Protein AF-A0A800JXL7-F1 (afdb_monomer_lite)

pLDDT: mean 83.2, std 15.91, range [32.03, 97.31]

Secondary structure (DSSP, 8-state):
----PPPBHHHHHHHTT-----TTTTSSS-STTEEEEEE-GGGBPPPPHHHHHHHHHTT--TTEEETTT-BBSS--EEEE-----TT--HHHHTTS-SS-------EEEEE--TTHHHHHHHS-HHHHHHHHHHHHHHHHHHHHHTT-EEEEEETTEEEEEE--S--

Sequence (167 aa):
MSIRRPPRACRRSIASKIPHWRECGGHGRCSTCRIRVLDGLANLSPRTEAETRMVESRDLGPSIRLACQTRALGDVALERLAFHGSSASQLQLETIPEGVGQERDLALLICDMRGFTPFVESHTAFDVVHILDRMFDSLGEAILINGGAIYQYVGDEISRLFGLRSA

Foldseek 3Di:
DDPDDADFQQVVCVVVVNDADDLPVLPLPDCQRKKFWPDDPVQKDDADPSFVVSCVVVVPDPRITRSSRMGGNDDTDIGGPHPDPPDDDPVVVVVPPPDRDDDFDKDKDKDADPPLVVVPVPDDPVVQVVVLVVVCVVVVVVQVVQQKDFDDDDRRMTMIMHGPDDD

Structure (mmCIF, N/CA/C/O backbone):
data_AF-A0A800JXL7-F1
#
_entry.id   AF-A0A800JXL7-F1
#
loop_
_atom_site.group_PDB
_atom_site.id
_atom_site.type_symbol
_atom_site.label_atom_id
_atom_site.label_alt_id
_atom_site.label_comp_id
_atom_site.label_asym_id
_atom_site.label_entity_id
_atom_site.label_seq_id
_atom_site.pdbx_PDB_ins_code
_atom_site.Cartn_x
_atom_site.Cartn_y
_atom_site.Cartn_z
_atom_site.occupancy
_atom_site.B_iso_or_equiv
_atom_site.auth_seq_id
_atom_site.auth_comp_id
_atom_site.auth_asym_id
_atom_site.auth_atom_id
_atom_site.pdbx_PDB_model_num
ATOM 1 N N . MET A 1 1 ? -39.930 1.879 20.450 1.00 32.03 1 MET A N 1
ATOM 2 C CA . MET A 1 1 ? -38.842 1.590 21.412 1.00 32.03 1 MET A CA 1
ATOM 3 C C . MET A 1 1 ? -37.530 1.499 20.632 1.00 32.03 1 MET A C 1
ATOM 5 O O . MET A 1 1 ? -37.336 0.539 19.902 1.00 32.03 1 MET A O 1
ATOM 9 N N . SER A 1 2 ? -36.692 2.543 20.645 1.00 34.81 2 SER A N 1
ATOM 10 C CA . SER A 1 2 ? -35.456 2.580 19.839 1.00 34.81 2 SER A CA 1
ATOM 11 C C . SER A 1 2 ? -34.299 1.983 20.641 1.00 34.81 2 SER A C 1
ATOM 13 O O . SER A 1 2 ? -33.758 2.632 21.535 1.00 34.81 2 SER A O 1
ATOM 15 N N . ILE A 1 3 ? -33.946 0.727 20.360 1.00 40.84 3 ILE A N 1
ATOM 16 C CA . ILE A 1 3 ? -32.795 0.052 20.973 1.00 40.84 3 ILE A CA 1
ATOM 17 C C . ILE A 1 3 ? -31.526 0.641 20.342 1.00 40.84 3 ILE A C 1
ATOM 19 O O . ILE A 1 3 ? -31.094 0.232 19.261 1.00 40.84 3 ILE A O 1
ATOM 23 N N . ARG A 1 4 ? -30.925 1.648 20.989 1.00 52.88 4 ARG A N 1
ATOM 24 C CA . ARG A 1 4 ? -29.643 2.213 20.542 1.00 52.88 4 ARG A CA 1
ATOM 25 C C . ARG A 1 4 ? -28.532 1.198 20.806 1.00 52.88 4 ARG A C 1
ATOM 27 O O . ARG A 1 4 ? -28.170 0.948 21.949 1.00 52.88 4 ARG A O 1
ATOM 34 N N . ARG A 1 5 ? -27.963 0.629 19.739 1.00 63.84 5 ARG A N 1
ATOM 35 C CA . ARG A 1 5 ? -26.782 -0.246 19.833 1.00 63.84 5 ARG A CA 1
ATOM 36 C C . ARG A 1 5 ? -25.606 0.501 20.493 1.00 63.84 5 ARG A C 1
ATOM 38 O O . ARG A 1 5 ? -25.362 1.655 20.122 1.00 63.84 5 ARG A O 1
ATOM 45 N N . PRO A 1 6 ? -24.830 -0.145 21.383 1.00 73.56 6 PRO A N 1
ATOM 46 C CA . PRO A 1 6 ? -23.694 0.486 22.053 1.00 73.56 6 PRO A CA 1
ATOM 47 C C . PRO A 1 6 ? -22.652 0.961 21.031 1.00 73.56 6 PRO A C 1
ATOM 49 O O . PRO A 1 6 ? -22.438 0.278 20.023 1.00 73.56 6 PRO A O 1
ATOM 52 N N . PRO A 1 7 ? -22.017 2.132 21.221 1.00 79.31 7 PRO A N 1
ATOM 53 C CA . PRO A 1 7 ? -21.065 2.679 20.261 1.00 79.31 7 PRO A CA 1
ATOM 54 C C . PRO A 1 7 ? -19.844 1.767 20.093 1.00 79.31 7 PRO A C 1
ATOM 56 O O . PRO A 1 7 ? -19.459 1.025 20.995 1.00 79.31 7 PRO A O 1
ATOM 59 N N . ARG A 1 8 ? -19.220 1.829 18.914 1.00 84.50 8 ARG A N 1
ATOM 60 C CA . ARG A 1 8 ? -17.964 1.111 18.660 1.00 84.50 8 ARG A CA 1
ATOM 61 C C . ARG A 1 8 ? -16.831 1.696 19.508 1.00 84.50 8 ARG A C 1
ATOM 63 O O . ARG A 1 8 ? -16.848 2.897 19.789 1.00 84.50 8 ARG A O 1
ATOM 70 N N . ALA A 1 9 ? -15.846 0.873 19.865 1.00 80.44 9 ALA A N 1
ATOM 71 C CA . ALA A 1 9 ? -14.765 1.238 20.784 1.00 80.44 9 ALA A CA 1
ATOM 72 C C . ALA A 1 9 ? -14.037 2.521 20.349 1.00 80.44 9 ALA A C 1
ATOM 74 O O . ALA A 1 9 ? -13.900 3.452 21.136 1.00 80.44 9 ALA A O 1
ATOM 75 N N . CYS A 1 10 ? -13.705 2.637 19.061 1.00 76.75 10 CYS A N 1
ATOM 76 C CA . CYS A 1 10 ? -13.045 3.826 18.518 1.00 76.75 10 CYS A CA 1
ATOM 77 C C . CYS A 1 10 ? -13.867 5.118 18.709 1.00 76.75 10 CYS A C 1
ATOM 79 O O . CYS A 1 10 ? -13.325 6.166 19.054 1.00 76.75 10 CYS A O 1
ATOM 81 N N . ARG A 1 11 ? -15.198 5.052 18.549 1.00 79.81 11 ARG A N 1
ATOM 82 C CA . ARG A 1 11 ? -16.078 6.216 18.750 1.00 79.81 11 ARG A CA 1
ATOM 83 C C . ARG A 1 11 ? -16.115 6.642 20.218 1.00 79.81 11 ARG A C 1
ATOM 85 O O . ARG A 1 11 ? -16.227 7.832 20.488 1.00 79.81 11 ARG A O 1
ATOM 92 N N 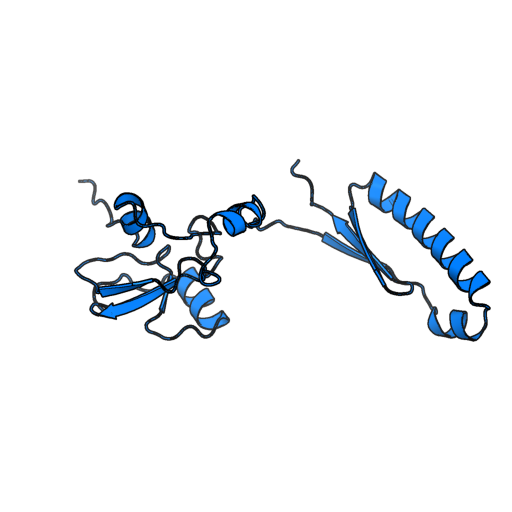. ARG A 1 12 ? -16.017 5.685 21.146 1.00 80.44 12 ARG A N 1
ATOM 93 C CA . ARG A 1 12 ? -15.976 5.945 22.590 1.00 80.44 12 ARG A CA 1
ATOM 94 C C . ARG A 1 12 ? -14.671 6.638 22.985 1.00 80.44 12 ARG A C 1
ATOM 96 O O . ARG A 1 12 ? -14.737 7.656 23.657 1.00 80.44 12 ARG A O 1
ATOM 103 N N . SER A 1 13 ? -13.527 6.184 22.469 1.00 78.12 13 SER A N 1
ATOM 104 C CA . SER A 1 13 ? -12.234 6.858 22.666 1.00 78.12 13 SER A CA 1
ATOM 105 C C . SER A 1 13 ? -12.261 8.309 22.176 1.00 78.12 13 SER A C 1
ATOM 107 O O . SER A 1 13 ? -11.935 9.213 22.939 1.00 78.12 13 SER A O 1
ATOM 109 N N . ILE A 1 14 ? -12.749 8.549 20.954 1.00 73.31 14 ILE A N 1
ATOM 110 C CA . ILE A 1 14 ? -12.838 9.903 20.378 1.00 73.31 14 ILE A CA 1
ATOM 111 C C . ILE A 1 14 ? -13.795 10.795 21.180 1.00 73.31 14 ILE A C 1
ATOM 113 O O . ILE A 1 14 ? -13.467 11.944 21.463 1.00 73.31 14 ILE A O 1
ATOM 117 N N . ALA A 1 15 ? -14.957 10.274 21.589 1.00 79.06 15 ALA A N 1
ATOM 118 C CA . ALA A 1 15 ? -15.904 11.013 22.427 1.00 79.06 15 ALA A CA 1
ATOM 119 C C . ALA A 1 15 ? -15.300 11.403 23.788 1.00 79.06 15 ALA A C 1
ATOM 121 O O . ALA A 1 15 ? -15.595 12.474 24.311 1.00 79.06 15 ALA A O 1
ATOM 122 N N . SER A 1 16 ? -14.412 10.568 24.328 1.00 81.19 16 SER A N 1
ATOM 123 C CA . SER A 1 16 ? -13.649 10.831 25.551 1.00 81.19 16 SER A CA 1
ATOM 124 C C . SER A 1 16 ? -12.376 11.656 25.321 1.00 81.19 16 SER A C 1
ATOM 126 O O . SER A 1 16 ? -11.540 11.728 26.216 1.00 81.19 16 SER A O 1
ATOM 128 N N . LYS A 1 17 ? -12.211 12.279 24.143 1.00 74.94 17 LYS A N 1
ATOM 129 C CA . LYS A 1 17 ? -11.026 13.068 23.756 1.00 74.94 17 LYS A CA 1
ATOM 130 C C . LYS A 1 17 ? -9.710 12.275 23.782 1.00 74.94 17 LYS A C 1
ATOM 132 O O . LYS A 1 17 ? -8.638 12.855 23.908 1.00 74.94 17 LYS A O 1
ATOM 137 N N . ILE A 1 18 ? -9.781 10.954 23.627 1.00 75.88 18 ILE A N 1
ATOM 138 C CA . ILE A 1 18 ? -8.617 10.084 23.454 1.00 75.88 18 ILE A CA 1
ATOM 139 C C . ILE A 1 18 ? -8.387 9.922 21.946 1.00 75.88 18 ILE A C 1
ATOM 141 O O . ILE A 1 18 ? -9.239 9.331 21.271 1.00 75.88 18 ILE A O 1
ATOM 145 N N . PRO A 1 19 ? -7.257 10.404 21.394 1.00 76.00 19 PRO A N 1
ATOM 146 C CA . PRO A 1 19 ? -6.958 10.245 19.977 1.00 76.00 19 PRO A CA 1
ATOM 147 C C . PRO A 1 19 ? -6.984 8.768 19.574 1.00 76.00 19 PRO A C 1
ATOM 149 O O . PRO A 1 19 ? -6.352 7.924 20.211 1.00 76.00 19 PRO A O 1
ATOM 152 N N . HIS A 1 20 ? -7.725 8.429 18.523 1.00 80.50 20 HIS A N 1
ATOM 153 C CA . HIS A 1 20 ? -7.808 7.054 18.033 1.00 80.50 20 HIS A CA 1
ATOM 154 C C . HIS A 1 20 ? -7.780 7.049 16.513 1.00 80.50 20 HIS A C 1
ATOM 156 O O . HIS A 1 20 ? -8.747 7.455 15.870 1.00 80.50 20 HIS A O 1
ATOM 162 N N . TRP A 1 21 ? -6.673 6.574 15.943 1.00 81.69 21 TRP A N 1
ATOM 163 C CA . TRP A 1 21 ? -6.445 6.632 14.503 1.00 81.69 21 TRP A CA 1
ATOM 164 C C . TRP A 1 21 ? -7.355 5.677 13.725 1.00 81.69 21 TRP A C 1
ATOM 166 O O . TRP A 1 21 ? -7.578 4.531 14.127 1.00 81.69 21 TRP A O 1
ATOM 176 N N . ARG A 1 22 ? -7.883 6.130 12.585 1.00 83.38 22 ARG A N 1
ATOM 177 C CA . ARG A 1 22 ? -8.864 5.394 11.769 1.00 83.38 22 ARG A CA 1
ATOM 178 C C . ARG A 1 22 ? -8.801 5.838 10.310 1.00 83.38 22 ARG A C 1
ATOM 180 O O . ARG A 1 22 ? -9.729 6.476 9.827 1.00 83.38 22 ARG A O 1
ATOM 187 N N . GLU A 1 23 ? -7.726 5.434 9.639 1.00 84.25 23 GLU A N 1
ATOM 188 C CA . GLU A 1 23 ? -7.394 5.807 8.256 1.00 84.25 23 GLU A CA 1
ATOM 189 C C . GLU A 1 23 ? -8.569 5.587 7.300 1.00 84.25 23 GLU A C 1
ATOM 191 O O . GLU A 1 23 ? -9.090 6.512 6.697 1.00 84.25 23 GLU A O 1
ATOM 196 N N . CYS A 1 24 ? -9.099 4.361 7.272 1.00 85.69 24 CYS A N 1
ATOM 197 C CA . CYS A 1 24 ? -10.221 4.000 6.406 1.00 85.69 24 CYS A CA 1
ATOM 198 C C . CYS A 1 24 ? -11.584 4.536 6.882 1.00 85.69 24 CYS A C 1
ATOM 200 O O . CYS A 1 24 ? -12.605 3.923 6.590 1.00 85.69 24 CYS A O 1
ATOM 202 N N . GLY A 1 25 ? -11.646 5.540 7.759 1.00 84.81 25 GLY A N 1
ATOM 203 C CA . GLY A 1 25 ? -12.905 6.090 8.283 1.00 84.81 25 GLY A CA 1
ATOM 204 C C . GLY A 1 25 ? -13.720 5.152 9.190 1.00 84.81 25 GLY A C 1
ATOM 205 O O . GLY A 1 25 ? -14.687 5.591 9.812 1.00 84.81 25 GLY A O 1
ATOM 206 N N . GLY A 1 26 ? -13.306 3.894 9.363 1.00 87.69 26 GLY A N 1
ATOM 207 C CA . GLY A 1 26 ? -14.017 2.880 10.145 1.00 87.69 26 GLY A CA 1
ATOM 208 C C . GLY A 1 26 ? -14.681 1.777 9.316 1.00 87.69 26 GLY A C 1
ATOM 209 O O . GLY A 1 26 ? -15.573 1.098 9.821 1.00 87.69 26 GLY A O 1
ATOM 210 N N . HIS A 1 27 ? -14.234 1.569 8.077 1.00 89.06 27 HIS A N 1
ATOM 211 C CA . HIS A 1 27 ? -14.748 0.536 7.170 1.00 89.06 27 HIS A CA 1
ATOM 212 C C . HIS A 1 27 ? -14.045 -0.828 7.294 1.00 89.06 27 HIS A C 1
ATOM 214 O O . HIS A 1 27 ? -14.350 -1.743 6.543 1.00 89.06 27 HIS A O 1
ATOM 220 N N . GLY A 1 28 ? -13.103 -0.987 8.234 1.00 89.75 28 GLY A N 1
ATOM 221 C CA . GLY A 1 28 ? -12.374 -2.253 8.414 1.00 89.75 28 GLY A CA 1
ATOM 222 C C . GLY A 1 28 ? -11.377 -2.563 7.291 1.00 89.75 28 GLY A C 1
ATOM 223 O O . GLY A 1 28 ? -10.920 -3.691 7.182 1.00 89.75 28 GLY A O 1
ATOM 224 N N . ARG A 1 29 ? -11.021 -1.560 6.479 1.00 88.62 29 ARG A N 1
ATOM 225 C CA . ARG A 1 29 ? -10.082 -1.666 5.348 1.00 88.62 29 ARG A CA 1
ATOM 226 C C . ARG A 1 29 ? -8.639 -1.293 5.689 1.00 88.62 29 ARG A C 1
ATOM 228 O O . ARG A 1 29 ? -7.745 -1.440 4.873 1.00 88.62 29 ARG A O 1
ATOM 235 N N . CYS A 1 30 ? -8.392 -0.852 6.919 1.00 86.75 30 CYS A N 1
ATOM 236 C CA . CYS A 1 30 ? -7.052 -0.607 7.445 1.00 86.75 30 CYS A CA 1
ATOM 237 C C . CYS A 1 30 ? -6.896 -1.235 8.835 1.00 86.75 30 CYS A C 1
ATOM 239 O O . CYS A 1 30 ? -7.884 -1.458 9.541 1.00 86.75 30 CYS A O 1
ATOM 241 N N . SER A 1 31 ? -5.657 -1.380 9.295 1.00 88.19 31 SER A N 1
ATOM 242 C CA . SER A 1 31 ? -5.325 -1.861 10.640 1.00 88.19 31 SER A CA 1
ATOM 243 C C . SER A 1 31 ? -4.872 -0.746 11.597 1.00 88.19 31 SER A C 1
ATOM 245 O O . SER A 1 31 ? -4.282 -1.021 12.640 1.00 88.19 31 SER A O 1
ATOM 247 N N . THR A 1 32 ? -5.099 0.529 11.280 1.00 87.00 32 THR A N 1
ATOM 248 C CA . THR A 1 32 ? -4.583 1.643 12.103 1.00 87.00 32 THR A CA 1
ATOM 249 C C . THR A 1 32 ? -5.322 1.811 13.432 1.00 87.00 32 THR A C 1
ATOM 251 O O . THR A 1 32 ? -4.781 2.367 14.377 1.00 87.00 32 THR A O 1
ATOM 254 N N . CYS A 1 33 ? -6.555 1.305 13.526 1.00 89.38 33 CYS A N 1
ATOM 255 C CA . CYS A 1 33 ? -7.385 1.406 14.729 1.00 89.38 33 CYS A CA 1
ATOM 256 C C . CYS A 1 33 ? -7.202 0.239 15.715 1.00 89.38 33 CYS A C 1
ATOM 258 O O . CYS A 1 33 ? -8.034 0.078 16.613 1.00 89.38 33 CYS A O 1
ATOM 260 N N . ARG A 1 34 ? -6.173 -0.599 15.519 1.00 91.44 34 ARG A N 1
ATOM 261 C CA . ARG A 1 34 ? -5.923 -1.806 16.317 1.00 91.44 34 ARG A CA 1
ATOM 262 C C . ARG A 1 34 ? -5.831 -1.496 17.812 1.00 91.44 34 ARG A C 1
ATOM 264 O O . ARG A 1 34 ? -5.197 -0.532 18.236 1.00 91.44 34 ARG A O 1
ATOM 271 N N . ILE A 1 35 ? -6.438 -2.373 18.594 1.00 91.25 35 ILE A N 1
ATOM 272 C CA . ILE A 1 35 ? -6.347 -2.431 20.051 1.00 91.25 35 ILE A CA 1
ATOM 273 C C . ILE A 1 35 ? -5.993 -3.860 20.444 1.00 91.25 35 ILE A C 1
ATOM 275 O O . ILE A 1 35 ? -6.405 -4.805 19.769 1.00 91.25 35 ILE A O 1
ATOM 279 N N . ARG A 1 36 ? -5.248 -4.019 21.531 1.00 92.38 36 ARG A N 1
ATOM 280 C CA . ARG A 1 36 ? -5.066 -5.298 22.208 1.00 92.38 36 ARG A CA 1
ATOM 281 C C . ARG A 1 36 ? -6.017 -5.349 23.386 1.00 92.38 36 ARG A C 1
ATOM 283 O O . ARG A 1 36 ? -6.108 -4.404 24.161 1.00 92.38 36 ARG A O 1
ATOM 290 N N . VAL A 1 37 ? -6.744 -6.443 23.497 1.00 93.44 37 VAL A N 1
ATOM 291 C CA . VAL A 1 37 ? -7.609 -6.723 24.633 1.00 93.44 37 VAL A CA 1
ATOM 292 C C . VAL A 1 37 ? -6.746 -7.346 25.717 1.00 93.44 37 VAL A C 1
ATOM 294 O O . VAL A 1 37 ? -6.138 -8.389 25.487 1.00 93.44 37 VAL A O 1
ATOM 297 N N . LEU A 1 38 ? -6.660 -6.669 26.858 1.00 92.44 38 LEU A N 1
ATOM 298 C CA . LEU A 1 38 ? -5.951 -7.155 28.039 1.00 92.44 38 LEU A CA 1
ATOM 299 C C . LEU A 1 38 ? -6.881 -8.012 28.900 1.00 92.44 38 LEU A C 1
ATOM 301 O O . LEU A 1 38 ? -6.482 -9.078 29.349 1.00 92.44 38 LEU A O 1
ATOM 305 N N . ASP A 1 39 ? -8.127 -7.564 29.077 1.00 93.44 39 ASP A N 1
ATOM 306 C CA . ASP A 1 39 ? -9.162 -8.271 29.833 1.00 93.44 39 ASP A CA 1
ATOM 307 C C . ASP A 1 39 ? -10.566 -7.930 29.298 1.00 93.44 39 ASP A C 1
ATOM 309 O O . ASP A 1 39 ? -10.761 -6.892 28.661 1.00 93.44 39 ASP A O 1
ATOM 313 N N . GLY A 1 40 ? -11.552 -8.797 29.537 1.00 90.12 40 GLY A N 1
ATOM 314 C CA . GLY A 1 40 ? -12.944 -8.594 29.122 1.00 90.12 40 GLY A CA 1
ATOM 315 C C . GLY A 1 40 ? -13.232 -8.951 27.659 1.00 90.12 40 GLY A C 1
ATOM 316 O O . GLY A 1 40 ? -14.156 -8.402 27.062 1.00 90.12 40 GLY A O 1
ATOM 317 N N . LEU A 1 41 ? -12.477 -9.879 27.054 1.00 89.25 41 LEU A N 1
ATOM 318 C CA . LEU A 1 41 ? -12.687 -10.308 25.657 1.00 89.25 41 LEU A CA 1
ATOM 319 C C . LEU A 1 41 ? -14.115 -10.828 25.403 1.00 89.25 41 LEU A C 1
ATOM 321 O O . LEU A 1 41 ? -14.686 -10.553 24.348 1.00 89.25 41 LEU A O 1
ATOM 325 N N . ALA A 1 42 ? -14.705 -11.520 26.382 1.00 90.25 42 ALA A N 1
ATOM 326 C CA . ALA A 1 42 ? -16.081 -12.019 26.326 1.00 90.25 42 ALA A CA 1
ATOM 327 C C . ALA A 1 42 ? -17.138 -10.897 26.294 1.00 90.25 42 ALA A C 1
ATOM 329 O O . ALA A 1 42 ? -18.236 -11.095 25.781 1.00 90.25 42 ALA A O 1
ATOM 330 N N . ASN A 1 43 ? -16.796 -9.698 26.775 1.00 91.62 43 ASN A N 1
ATOM 331 C CA . ASN A 1 43 ? -17.682 -8.531 26.794 1.00 91.62 43 ASN A CA 1
ATOM 332 C C . ASN A 1 43 ? -17.643 -7.742 25.475 1.00 91.62 43 ASN A C 1
ATOM 334 O O . ASN A 1 43 ? -18.177 -6.632 25.391 1.00 91.62 43 ASN A O 1
ATOM 338 N N . LEU A 1 44 ? -16.998 -8.277 24.437 1.00 92.25 44 LEU A N 1
ATOM 339 C CA . LEU A 1 44 ? -16.923 -7.663 23.119 1.00 92.25 44 LEU A CA 1
ATOM 340 C C . LEU A 1 44 ? -17.887 -8.321 22.142 1.00 92.25 44 LEU A C 1
ATOM 342 O O . LEU A 1 44 ? -18.150 -9.519 22.190 1.00 92.25 44 LEU A O 1
ATOM 346 N N . SER A 1 45 ? -18.363 -7.535 21.178 1.00 93.56 45 SER A N 1
ATOM 347 C CA . SER A 1 45 ? -19.083 -8.096 20.040 1.00 93.56 45 SER A CA 1
ATOM 348 C C . SER A 1 45 ? -18.215 -9.124 19.298 1.00 93.56 45 SER A C 1
ATOM 350 O O . SER A 1 45 ? -16.990 -8.926 19.202 1.00 93.56 45 SER A O 1
ATOM 352 N N . PRO A 1 46 ? -18.830 -10.151 18.681 1.00 93.38 46 PRO A N 1
ATOM 353 C CA . PRO A 1 46 ? -18.141 -11.027 17.740 1.00 93.38 46 PRO A CA 1
ATOM 354 C C . PRO A 1 46 ? -17.393 -10.224 16.671 1.00 93.38 46 PRO A C 1
ATOM 356 O O . PRO A 1 46 ? -17.750 -9.073 16.377 1.00 93.38 46 PRO A O 1
ATOM 359 N N . ARG A 1 47 ? -16.330 -10.812 16.115 1.00 94.06 47 ARG A N 1
ATOM 360 C CA . ARG A 1 47 ? -15.602 -10.195 15.002 1.00 94.06 47 ARG A CA 1
ATOM 361 C C . ARG A 1 47 ? -16.533 -10.061 13.800 1.00 94.06 47 ARG A C 1
ATOM 363 O O . ARG A 1 47 ? -17.305 -10.968 13.503 1.00 94.06 47 ARG A O 1
ATOM 370 N N . THR A 1 48 ? -16.481 -8.912 13.136 1.00 94.25 48 THR A N 1
ATOM 371 C CA . THR A 1 48 ? -17.145 -8.748 11.836 1.00 94.25 48 THR A CA 1
ATOM 372 C C . THR A 1 48 ? -16.318 -9.433 10.751 1.00 94.25 48 THR A C 1
ATOM 374 O O . THR A 1 48 ? -15.118 -9.613 10.926 1.00 94.25 48 THR A O 1
ATOM 377 N N . GLU A 1 49 ? -16.911 -9.751 9.600 1.00 94.31 49 GLU A N 1
ATOM 378 C CA . GLU A 1 49 ? -16.174 -10.346 8.470 1.00 94.31 49 GLU A CA 1
ATOM 379 C C . GLU A 1 49 ? -14.961 -9.504 8.048 1.00 94.31 49 GLU A C 1
ATOM 381 O O . GLU A 1 49 ? -13.868 -10.031 7.858 1.00 94.31 49 GLU A O 1
ATOM 386 N N . ALA A 1 50 ? -15.128 -8.178 7.976 1.00 92.50 50 ALA A N 1
ATOM 387 C CA . ALA A 1 50 ? -14.037 -7.256 7.661 1.00 92.50 50 ALA A CA 1
ATOM 388 C C . ALA A 1 50 ? -12.910 -7.302 8.709 1.00 92.50 50 ALA A C 1
ATOM 390 O O . ALA A 1 50 ? -11.733 -7.202 8.370 1.00 92.50 50 ALA A O 1
ATOM 391 N N . GLU A 1 51 ? -13.262 -7.461 9.987 1.00 93.94 51 GLU A N 1
ATOM 392 C CA . GLU A 1 51 ? -12.285 -7.620 11.059 1.00 93.94 51 GLU A CA 1
ATOM 393 C C . GLU A 1 51 ? -11.568 -8.967 10.983 1.00 93.94 51 GLU A C 1
ATOM 395 O O . GLU A 1 51 ? -10.344 -8.988 11.076 1.00 93.94 51 GLU A O 1
ATOM 400 N N . THR A 1 52 ? -12.299 -10.062 10.778 1.00 94.06 52 THR A N 1
ATOM 401 C CA . THR A 1 52 ? -11.733 -11.408 10.630 1.00 94.06 52 THR A CA 1
ATOM 402 C C . THR A 1 52 ? -10.750 -11.457 9.465 1.00 94.06 52 THR A C 1
ATOM 404 O O . THR A 1 52 ? -9.589 -11.795 9.679 1.00 94.06 52 THR A O 1
ATOM 407 N N . ARG A 1 53 ? -11.149 -10.969 8.282 1.00 93.06 53 ARG A N 1
ATOM 408 C CA . ARG A 1 53 ? -10.279 -10.902 7.098 1.00 93.06 53 ARG A CA 1
ATOM 409 C C . ARG A 1 53 ? -8.990 -10.118 7.362 1.00 93.06 53 ARG A C 1
ATOM 411 O O . ARG A 1 53 ? -7.924 -10.524 6.918 1.00 93.06 53 ARG A O 1
ATOM 418 N N . MET A 1 54 ? -9.080 -8.983 8.060 1.00 91.56 54 MET A N 1
ATOM 419 C CA . MET A 1 54 ? -7.913 -8.149 8.385 1.00 91.56 54 MET A CA 1
ATOM 420 C C . MET A 1 54 ? -6.993 -8.804 9.422 1.00 91.56 54 MET A C 1
ATOM 422 O O . MET A 1 54 ? -5.783 -8.604 9.387 1.00 91.56 54 MET A O 1
ATOM 426 N N . VAL A 1 55 ? -7.569 -9.523 10.385 1.00 89.44 55 VAL A N 1
ATOM 427 C CA . VAL A 1 55 ? -6.818 -10.251 11.411 1.00 89.44 55 VAL A CA 1
ATOM 428 C C . VAL A 1 55 ? -6.055 -11.412 10.783 1.00 89.44 55 VAL A C 1
ATOM 430 O O . VAL A 1 55 ? -4.867 -11.548 11.050 1.00 89.44 55 VAL A O 1
ATOM 433 N N . GLU A 1 56 ? -6.706 -12.179 9.912 1.00 89.69 56 GLU A N 1
ATOM 434 C CA . GLU A 1 56 ? -6.102 -13.306 9.195 1.00 89.69 56 GLU A CA 1
ATOM 435 C C . GLU A 1 56 ? -5.012 -12.845 8.223 1.00 89.69 56 GLU A C 1
ATOM 437 O O . GLU A 1 56 ? -3.902 -13.364 8.252 1.00 89.69 56 GLU A O 1
ATOM 442 N N . SER A 1 57 ? -5.277 -11.819 7.405 1.00 88.94 57 SER A N 1
ATOM 443 C CA . SER A 1 57 ? -4.318 -11.363 6.387 1.00 88.94 57 SER A CA 1
ATOM 444 C C . SER A 1 57 ? -3.038 -10.748 6.954 1.00 88.94 57 SER A C 1
ATOM 446 O O . SER A 1 57 ? -2.038 -10.648 6.247 1.00 88.94 57 SER A O 1
ATOM 448 N N . ARG A 1 58 ? -3.065 -10.301 8.213 1.00 83.94 58 ARG A N 1
ATOM 449 C CA . ARG A 1 58 ? -1.936 -9.653 8.897 1.00 83.94 58 ARG A CA 1
ATOM 450 C C . ARG A 1 58 ? -1.398 -10.460 10.075 1.00 83.94 58 ARG A C 1
ATOM 452 O O . ARG A 1 58 ? -0.633 -9.893 10.854 1.00 83.94 58 ARG A O 1
ATOM 459 N N . ASP A 1 59 ? -1.835 -11.710 10.223 1.00 86.12 59 ASP A N 1
ATOM 460 C CA . ASP A 1 59 ? -1.461 -12.598 11.329 1.00 86.12 59 ASP A CA 1
ATOM 461 C C . ASP A 1 59 ? -1.560 -11.904 12.705 1.00 86.12 59 ASP A C 1
ATOM 463 O O . ASP A 1 59 ? -0.648 -11.893 13.535 1.00 86.12 59 ASP A O 1
ATOM 467 N N . LEU A 1 60 ? -2.671 -11.194 12.928 1.00 83.94 60 LEU A N 1
ATOM 468 C CA . LEU A 1 60 ? -2.890 -10.488 14.185 1.00 83.94 60 LEU A CA 1
ATOM 469 C C . LEU A 1 60 ? -3.347 -11.495 15.245 1.00 83.94 60 LEU A C 1
ATOM 471 O O . LEU A 1 60 ? -4.323 -12.217 15.059 1.00 83.94 60 LEU A O 1
ATOM 475 N N . GLY A 1 61 ? -2.678 -11.499 16.399 1.00 86.50 61 GLY A N 1
ATOM 476 C CA . GLY A 1 61 ? -3.016 -12.413 17.491 1.00 86.50 61 GLY A CA 1
ATOM 477 C C . GLY A 1 61 ? -4.491 -12.337 17.939 1.00 86.50 61 GLY A C 1
ATOM 478 O O . GLY A 1 61 ? -5.176 -11.329 17.728 1.00 86.50 61 GLY A O 1
ATOM 479 N N . PRO A 1 62 ? -5.004 -13.375 18.624 1.00 88.06 62 PRO A N 1
ATOM 480 C CA . PRO A 1 62 ? -6.418 -13.481 19.002 1.00 88.06 62 PRO A CA 1
ATOM 481 C C . PRO A 1 62 ? -6.891 -12.357 19.937 1.00 88.06 62 PRO A C 1
ATOM 483 O O . PRO A 1 62 ? -8.065 -11.992 19.921 1.00 88.06 62 PRO A O 1
ATOM 486 N N . SER A 1 63 ? -5.976 -11.757 20.702 1.00 90.44 63 SER A N 1
ATOM 487 C CA . SER A 1 63 ? -6.246 -10.607 21.570 1.00 90.44 63 SER A CA 1
ATOM 488 C C . SER A 1 63 ? -6.324 -9.275 20.819 1.00 90.44 63 SER A C 1
ATOM 490 O O . SER A 1 63 ? -6.739 -8.274 21.399 1.00 90.44 63 SER A O 1
ATOM 492 N N . ILE A 1 64 ? -5.954 -9.217 19.537 1.00 92.62 64 ILE A N 1
ATOM 493 C CA . ILE A 1 64 ? -6.029 -7.992 18.740 1.00 92.62 64 ILE A CA 1
ATOM 494 C C . ILE A 1 64 ? -7.413 -7.861 18.105 1.00 92.62 64 ILE A C 1
ATOM 496 O O . ILE A 1 64 ? -7.967 -8.797 17.519 1.00 92.62 64 ILE A O 1
ATOM 500 N N . ARG A 1 65 ? -7.970 -6.656 18.213 1.00 94.06 65 ARG A N 1
ATOM 501 C CA . ARG A 1 65 ? -9.258 -6.269 17.640 1.00 94.06 65 ARG A CA 1
ATOM 502 C C . ARG A 1 65 ? -9.123 -4.975 16.846 1.00 94.06 65 ARG A C 1
ATOM 504 O O . ARG A 1 65 ? -8.292 -4.116 17.150 1.00 94.06 65 ARG A O 1
ATOM 511 N N . LEU A 1 66 ? -9.978 -4.792 15.846 1.00 93.50 66 LEU A N 1
ATOM 512 C CA . LEU A 1 66 ? -10.165 -3.502 15.191 1.00 93.50 66 LEU A CA 1
ATOM 513 C C . LEU A 1 66 ? -11.175 -2.688 16.000 1.00 93.50 66 LEU A C 1
ATOM 515 O O . LEU A 1 66 ? -12.373 -2.988 16.005 1.00 93.50 66 LEU A O 1
ATOM 519 N N . ALA A 1 67 ? -10.730 -1.613 16.655 1.00 92.88 67 ALA A N 1
ATOM 520 C CA . ALA A 1 67 ? -11.613 -0.785 17.481 1.00 92.88 67 ALA A CA 1
ATOM 521 C C . ALA A 1 67 ? -12.756 -0.138 16.681 1.00 92.88 67 ALA A C 1
ATOM 523 O O . ALA A 1 67 ? -13.809 0.182 17.237 1.00 92.88 67 ALA A O 1
ATOM 524 N N . CYS A 1 68 ? -12.563 0.070 15.374 1.00 92.31 68 CYS A N 1
ATOM 525 C CA . CYS A 1 68 ? -13.606 0.574 14.486 1.00 92.31 68 CYS A CA 1
ATOM 526 C C . CYS A 1 68 ? -14.654 -0.480 14.117 1.00 92.31 68 CYS A C 1
ATOM 528 O O . CYS A 1 68 ? -15.706 -0.099 13.622 1.00 92.31 68 CYS A O 1
ATOM 530 N N . GLN A 1 69 ? -14.395 -1.771 14.359 1.00 94.56 69 GLN A N 1
ATOM 531 C CA . GLN A 1 69 ? -15.354 -2.855 14.141 1.00 94.56 69 GLN A CA 1
ATOM 532 C C . GLN A 1 69 ? -15.947 -3.405 15.442 1.00 94.56 69 GLN A C 1
ATOM 534 O O . GLN A 1 69 ? -17.094 -3.843 15.457 1.00 94.56 69 GLN A O 1
ATOM 539 N N . THR A 1 70 ? -15.232 -3.258 16.550 1.00 93.12 70 THR A N 1
ATOM 540 C CA . THR A 1 70 ? -15.585 -3.827 17.853 1.00 93.12 70 THR A CA 1
ATOM 541 C C . THR A 1 70 ? -16.538 -2.938 18.659 1.00 93.12 70 THR A C 1
ATOM 543 O O . THR A 1 70 ? -16.368 -1.716 18.712 1.00 93.12 70 THR A O 1
ATOM 546 N N . ARG A 1 71 ? -17.525 -3.539 19.335 1.00 92.25 71 ARG A N 1
ATOM 547 C CA . ARG A 1 71 ? -18.382 -2.880 20.340 1.00 92.25 71 ARG A CA 1
ATOM 548 C C . ARG A 1 71 ? -18.142 -3.500 21.713 1.00 92.25 71 ARG A C 1
ATOM 550 O O . ARG A 1 71 ? -18.107 -4.720 21.816 1.00 92.25 71 ARG A O 1
ATOM 557 N N . ALA A 1 72 ? -18.016 -2.660 22.737 1.00 90.75 72 ALA A N 1
ATOM 558 C CA . ALA A 1 72 ? -17.970 -3.101 24.128 1.00 90.75 72 ALA A CA 1
ATOM 559 C C . ALA A 1 72 ? -19.397 -3.175 24.684 1.00 90.75 72 ALA A C 1
ATOM 561 O O . ALA A 1 72 ? -20.133 -2.185 24.628 1.00 90.75 72 ALA A O 1
ATOM 562 N N . LEU A 1 73 ? -19.782 -4.357 25.156 1.00 90.19 73 LEU A N 1
ATOM 563 C CA . LEU A 1 73 ? -21.078 -4.661 25.769 1.00 90.19 73 LEU A CA 1
ATOM 564 C C . LEU A 1 73 ? -21.017 -4.605 27.303 1.00 90.19 73 LEU A C 1
ATOM 566 O O . LEU A 1 73 ? -22.054 -4.499 27.945 1.00 90.19 73 LEU A O 1
ATOM 570 N N . GLY A 1 74 ? -19.808 -4.628 27.864 1.00 88.62 74 GLY A N 1
ATOM 571 C CA . GLY A 1 74 ? -19.518 -4.482 29.287 1.00 88.62 74 GLY A CA 1
ATOM 572 C C . GLY A 1 74 ? -18.136 -3.866 29.497 1.00 88.62 74 GLY A C 1
ATOM 573 O O . GLY A 1 74 ? -17.603 -3.214 28.590 1.00 88.62 74 GLY A O 1
ATOM 574 N N . ASP A 1 75 ? -17.564 -4.087 30.676 1.00 89.75 75 ASP A N 1
ATOM 575 C CA . ASP A 1 75 ? -16.237 -3.586 31.028 1.00 89.75 75 ASP A CA 1
ATOM 576 C C . ASP A 1 75 ? -15.137 -4.400 30.349 1.00 89.75 75 ASP A C 1
ATOM 578 O O . ASP A 1 75 ? -15.203 -5.629 30.254 1.00 89.75 75 ASP A O 1
ATOM 582 N N . VAL A 1 76 ? -14.147 -3.688 29.812 1.00 90.81 76 VAL A N 1
ATOM 583 C CA . VAL A 1 76 ? -13.050 -4.254 29.023 1.00 90.81 76 VAL A CA 1
ATOM 584 C C . VAL A 1 76 ? -11.804 -3.421 29.273 1.00 90.81 76 VAL A C 1
ATOM 586 O O . VAL A 1 76 ? -11.848 -2.192 29.162 1.00 90.81 76 VAL A O 1
ATOM 589 N N . ALA A 1 77 ? -10.687 -4.085 29.551 1.00 90.06 77 ALA A N 1
ATOM 590 C CA . ALA A 1 77 ? -9.378 -3.455 29.612 1.00 90.06 77 ALA A CA 1
ATOM 591 C C . ALA A 1 77 ? -8.684 -3.607 28.256 1.00 90.06 77 ALA A C 1
ATOM 593 O O . ALA A 1 77 ? -8.550 -4.707 27.716 1.00 90.06 77 ALA A O 1
ATOM 594 N N . LEU A 1 78 ? -8.259 -2.486 27.681 1.00 90.19 78 LEU A N 1
ATOM 595 C CA . LEU A 1 78 ? -7.702 -2.424 26.336 1.00 90.19 78 LEU A CA 1
ATOM 596 C C . LEU A 1 78 ? -6.396 -1.635 26.350 1.00 90.19 78 LEU A C 1
ATOM 598 O O . LEU A 1 78 ? -6.308 -0.573 26.960 1.00 90.19 78 LEU A O 1
ATOM 602 N N . GLU A 1 79 ? -5.424 -2.104 25.585 1.00 87.75 79 GLU A N 1
ATOM 603 C CA . GLU A 1 79 ? -4.205 -1.383 25.250 1.00 87.75 79 GLU A CA 1
ATOM 604 C C . GLU A 1 79 ? -4.305 -0.878 23.804 1.00 87.75 79 GLU A C 1
ATOM 606 O O . GLU A 1 79 ? -4.638 -1.622 22.874 1.00 87.75 79 GLU A O 1
ATOM 611 N N . ARG A 1 80 ? -4.020 0.408 23.580 1.00 82.38 80 ARG A N 1
ATOM 612 C CA . ARG A 1 80 ? -3.926 0.948 22.218 1.00 82.38 80 ARG A CA 1
ATOM 613 C C . ARG A 1 80 ? -2.566 0.588 21.640 1.00 82.38 80 ARG A C 1
ATOM 615 O O . ARG A 1 80 ? -1.547 1.040 22.141 1.00 82.38 80 ARG A O 1
ATOM 622 N N . LEU A 1 81 ? -2.569 -0.132 20.523 1.00 80.12 81 LEU A N 1
ATOM 623 C CA . LEU A 1 81 ? -1.356 -0.512 19.795 1.00 80.12 81 LEU A CA 1
ATOM 624 C C . LEU A 1 81 ? -0.904 0.582 18.834 1.00 80.12 81 LEU A C 1
ATOM 626 O O . LEU A 1 81 ? -0.533 0.275 17.703 1.00 80.12 81 LEU A O 1
ATOM 630 N N . ALA A 1 82 ? -1.058 1.847 19.233 1.00 60.59 82 ALA A N 1
ATOM 631 C CA . ALA A 1 82 ? -0.872 2.980 18.345 1.00 60.59 82 ALA A CA 1
ATOM 632 C C . ALA A 1 82 ? 0.448 2.817 17.586 1.00 60.59 82 ALA A C 1
ATOM 634 O O . ALA A 1 82 ? 1.514 2.760 18.194 1.00 60.59 82 ALA A O 1
ATOM 635 N N . PHE A 1 83 ? 0.361 2.731 16.257 1.00 53.91 83 PHE A N 1
ATOM 636 C CA . PHE A 1 83 ? 1.522 2.861 15.390 1.00 53.91 83 PHE A CA 1
ATOM 637 C C . PHE A 1 83 ? 1.879 4.349 15.372 1.00 53.91 83 PHE A C 1
ATOM 639 O O . PHE A 1 83 ? 1.657 5.055 14.397 1.00 53.91 83 PHE A O 1
ATOM 646 N N . HIS A 1 84 ? 2.327 4.852 16.518 1.00 50.06 84 HIS A N 1
ATOM 647 C CA 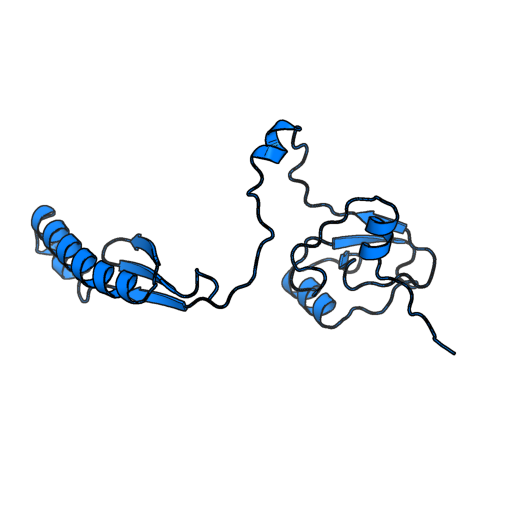. HIS A 1 84 ? 3.203 5.996 16.524 1.00 50.06 84 HIS A CA 1
ATOM 648 C C . HIS A 1 84 ? 4.539 5.448 16.039 1.00 50.06 84 HIS A C 1
ATOM 650 O O . HIS A 1 84 ? 5.118 4.581 16.693 1.00 50.06 84 HIS A O 1
ATOM 656 N N . GLY A 1 85 ? 5.040 5.967 14.915 1.00 43.97 85 GLY A N 1
ATOM 657 C CA . GLY A 1 85 ? 6.477 6.201 14.858 1.00 43.97 85 GLY A CA 1
ATOM 658 C C . GLY A 1 85 ? 6.804 6.932 16.156 1.00 43.97 85 GLY A C 1
ATOM 659 O O . GLY A 1 85 ? 6.274 8.013 16.415 1.00 43.97 85 GLY A O 1
ATOM 660 N N . SER A 1 86 ? 7.461 6.226 17.065 1.00 39.09 86 SER A N 1
ATOM 661 C CA . SER A 1 86 ? 7.727 6.662 18.427 1.00 39.09 86 SER A CA 1
ATOM 662 C C . SER A 1 86 ? 8.276 8.090 18.426 1.00 39.09 86 SER A C 1
ATOM 664 O O . SER A 1 86 ? 9.131 8.412 17.608 1.00 39.09 86 SER A O 1
ATOM 666 N N . SER A 1 87 ? 7.768 8.928 19.336 1.00 44.16 87 SER A N 1
ATOM 667 C CA . SER A 1 87 ? 8.310 10.257 19.654 1.00 44.16 87 SER A CA 1
ATOM 668 C C . SER A 1 87 ? 8.493 11.220 18.474 1.00 44.16 87 SER A C 1
ATOM 670 O O . SER A 1 87 ? 9.585 11.744 18.270 1.00 44.16 87 SER A O 1
ATOM 672 N N . ALA A 1 88 ? 7.431 11.516 17.728 1.00 45.56 88 ALA A N 1
ATOM 673 C CA . ALA A 1 88 ? 7.449 12.718 16.907 1.00 45.56 88 ALA A CA 1
ATOM 674 C C . ALA A 1 88 ? 7.456 13.949 17.832 1.00 45.56 88 ALA A C 1
ATOM 676 O O . ALA A 1 88 ? 6.464 14.220 18.513 1.00 45.56 88 ALA A O 1
ATOM 677 N N . SER A 1 89 ? 8.576 14.675 17.892 1.00 52.03 8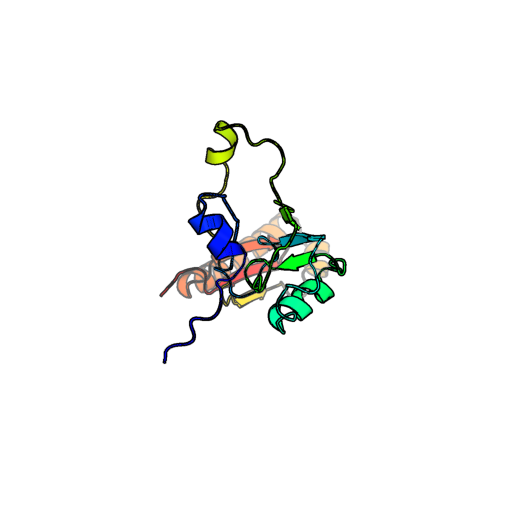9 SER A N 1
ATOM 678 C CA . SER A 1 89 ? 8.586 16.044 18.423 1.00 52.03 89 SER A CA 1
ATOM 679 C C . SER A 1 89 ? 7.548 16.885 17.661 1.00 52.03 89 SER A C 1
ATOM 681 O O . SER A 1 89 ? 7.161 16.522 16.551 1.00 52.03 89 SER A O 1
ATOM 683 N N . GLN A 1 90 ? 7.076 18.004 18.219 1.00 51.53 90 GLN A N 1
ATOM 684 C CA . GLN A 1 90 ? 6.113 18.891 17.535 1.00 51.53 90 GLN A CA 1
ATOM 685 C C . GLN A 1 90 ? 6.539 19.249 16.094 1.00 51.53 90 GLN A C 1
ATOM 687 O O . GLN A 1 90 ? 5.686 19.400 15.230 1.00 51.53 90 GLN A O 1
ATOM 692 N N . LEU A 1 91 ? 7.849 19.269 15.827 1.00 50.66 91 LEU A N 1
ATOM 693 C CA . LEU A 1 91 ? 8.456 19.498 14.512 1.00 50.66 91 LEU A CA 1
ATOM 694 C C . LEU A 1 91 ? 8.248 18.346 13.508 1.00 50.66 91 LEU A C 1
ATOM 696 O O . LEU A 1 91 ? 8.206 18.579 12.308 1.00 50.66 91 LEU A O 1
ATOM 700 N N . GLN A 1 92 ? 8.077 17.102 13.965 1.00 49.19 92 GLN A N 1
ATOM 701 C CA . GLN A 1 92 ? 7.794 15.954 13.091 1.00 49.19 92 GLN A CA 1
ATOM 702 C C . GLN A 1 92 ? 6.317 15.837 12.704 1.00 49.19 92 GLN A C 1
ATOM 704 O O . GLN A 1 92 ? 6.014 15.090 11.777 1.00 49.19 92 GLN A O 1
ATOM 709 N N . LEU A 1 93 ? 5.399 16.562 13.363 1.00 50.72 93 LEU A N 1
ATOM 710 C CA . LEU A 1 93 ? 4.011 16.650 12.891 1.00 50.72 93 LEU A CA 1
ATOM 711 C C . LEU A 1 93 ? 3.902 17.429 11.574 1.00 50.72 93 LEU A C 1
ATOM 713 O O . LEU A 1 93 ? 3.052 17.090 10.760 1.00 50.72 93 LEU A O 1
ATOM 717 N N . GLU A 1 94 ? 4.777 18.411 11.342 1.00 47.28 94 GLU A N 1
ATOM 718 C CA . GLU A 1 94 ? 4.807 19.208 10.104 1.00 47.28 94 GLU A CA 1
ATOM 719 C C . GLU A 1 94 ? 5.329 18.413 8.895 1.00 47.28 94 GLU A C 1
ATOM 721 O O . GLU A 1 94 ? 5.116 18.804 7.753 1.00 47.28 94 GLU A O 1
ATOM 726 N N . THR A 1 95 ? 6.001 17.278 9.129 1.00 46.72 95 THR A N 1
ATOM 727 C CA . THR A 1 95 ? 6.509 16.383 8.072 1.00 46.72 95 THR A CA 1
ATOM 728 C C . THR A 1 95 ? 5.578 15.205 7.788 1.00 46.72 95 THR A C 1
ATOM 730 O O . THR A 1 95 ? 5.865 14.396 6.904 1.00 46.72 95 THR A O 1
ATOM 733 N N . ILE A 1 96 ? 4.477 15.068 8.536 1.00 49.22 96 ILE A N 1
ATOM 734 C CA . ILE A 1 96 ? 3.439 14.089 8.215 1.00 49.22 96 ILE A CA 1
ATOM 735 C C . ILE A 1 96 ? 2.748 14.611 6.955 1.00 49.22 96 ILE A C 1
ATOM 737 O O . ILE A 1 96 ? 2.212 15.717 7.002 1.00 49.22 96 ILE A O 1
ATOM 741 N N . PRO A 1 97 ? 2.747 13.858 5.840 1.00 45.41 97 PRO A N 1
ATOM 742 C CA . PRO A 1 97 ? 2.022 14.265 4.646 1.00 45.41 97 PRO A CA 1
ATOM 743 C C . PRO A 1 97 ? 0.589 14.639 5.029 1.00 45.41 97 PRO A C 1
ATOM 745 O O . PRO A 1 97 ? -0.124 13.824 5.621 1.00 45.41 97 PRO A O 1
ATOM 748 N N . GLU A 1 98 ? 0.177 15.873 4.734 1.00 48.12 98 GLU A N 1
ATOM 749 C CA . GLU A 1 98 ? -1.206 16.298 4.926 1.00 48.12 98 GLU A CA 1
ATOM 750 C C . GLU A 1 98 ? -2.095 15.476 3.987 1.00 48.12 98 GLU A C 1
ATOM 752 O O . GLU A 1 98 ? -2.215 15.744 2.793 1.00 48.12 98 GLU A O 1
ATOM 757 N N . GLY A 1 99 ? -2.684 14.408 4.517 1.00 55.03 99 GLY A N 1
ATOM 758 C CA . GLY A 1 99 ? -3.552 13.536 3.747 1.00 55.03 99 GLY A CA 1
ATOM 759 C C . GLY A 1 99 ? -3.954 12.296 4.525 1.00 55.03 99 GLY A C 1
ATOM 760 O O . GLY A 1 99 ? -3.123 11.601 5.102 1.00 55.03 99 GLY A O 1
ATOM 761 N N . VAL A 1 100 ? -5.251 11.999 4.516 1.00 63.03 100 VAL A N 1
ATOM 762 C CA . VAL A 1 100 ? -5.745 10.664 4.858 1.00 63.03 100 VAL A CA 1
ATOM 763 C C . VAL A 1 100 ? -5.500 9.780 3.635 1.00 63.03 100 VAL A C 1
ATOM 765 O O . VAL A 1 100 ? -5.892 10.140 2.523 1.00 63.03 100 VAL A O 1
ATOM 768 N N . GLY A 1 101 ? -4.853 8.635 3.821 1.00 67.44 101 GLY A N 1
ATOM 769 C CA . GLY A 1 101 ? -4.674 7.610 2.807 1.00 67.44 101 GLY A CA 1
ATOM 770 C C . GLY A 1 101 ? -6.021 7.227 2.200 1.00 67.44 101 GLY A C 1
ATOM 771 O O . GLY A 1 101 ? -6.918 6.728 2.884 1.00 67.44 101 GLY A O 1
ATOM 772 N N . GLN A 1 102 ? -6.161 7.471 0.900 1.00 73.38 102 GLN A N 1
ATOM 773 C CA . GLN A 1 102 ? -7.374 7.180 0.152 1.00 73.38 102 GLN A CA 1
ATOM 774 C C . GLN A 1 102 ? -7.156 5.952 -0.728 1.00 73.38 102 GLN A C 1
ATOM 776 O O . GLN A 1 102 ? -6.159 5.849 -1.436 1.00 73.38 102 GLN A O 1
ATOM 781 N N . GLU A 1 103 ? -8.122 5.039 -0.723 1.00 76.06 103 GLU A N 1
ATOM 782 C CA . GLU A 1 103 ? -8.182 3.989 -1.740 1.00 76.06 103 GLU A CA 1
ATOM 783 C C . GLU A 1 103 ? -8.871 4.546 -2.977 1.00 76.06 103 GLU A C 1
ATOM 785 O O . GLU A 1 103 ? -9.932 5.173 -2.873 1.00 76.06 103 GLU A O 1
ATOM 790 N N . ARG A 1 104 ? -8.251 4.328 -4.130 1.00 82.62 104 ARG A N 1
ATOM 791 C CA . ARG A 1 104 ? -8.748 4.762 -5.428 1.00 82.62 104 ARG A CA 1
ATOM 792 C C . ARG A 1 104 ? -8.548 3.637 -6.426 1.00 82.62 104 ARG A C 1
ATOM 794 O O . ARG A 1 104 ? -7.532 2.945 -6.365 1.00 82.62 104 ARG A O 1
ATOM 801 N N . ASP A 1 105 ? -9.495 3.509 -7.343 1.00 88.19 105 ASP A N 1
ATOM 802 C CA . ASP A 1 105 ? -9.340 2.640 -8.500 1.00 88.19 105 ASP A CA 1
ATOM 803 C C . ASP A 1 105 ? -8.398 3.330 -9.488 1.00 88.19 105 ASP A C 1
ATOM 805 O O . ASP A 1 105 ? -8.677 4.429 -9.971 1.00 88.19 105 ASP A O 1
ATOM 809 N N . LEU A 1 106 ? -7.252 2.701 -9.738 1.00 92.12 106 LEU A N 1
ATOM 810 C CA . LEU A 1 106 ? -6.224 3.189 -10.650 1.00 92.12 106 LEU A CA 1
ATOM 811 C C . LEU A 1 106 ? -5.991 2.157 -11.748 1.00 92.12 106 LEU A C 1
ATOM 813 O O . LEU A 1 106 ? -6.092 0.953 -11.511 1.00 92.12 106 LEU A O 1
ATOM 817 N N . ALA A 1 107 ? -5.607 2.631 -12.929 1.00 94.06 107 ALA A N 1
ATOM 818 C CA . ALA A 1 107 ? -5.066 1.773 -13.976 1.00 94.06 107 ALA A CA 1
ATOM 819 C C . ALA A 1 107 ? -3.564 2.034 -14.126 1.00 94.06 107 ALA A C 1
ATOM 821 O O . ALA A 1 107 ? -3.147 3.187 -14.250 1.00 94.06 107 ALA A O 1
ATOM 822 N N . LEU A 1 108 ? -2.767 0.962 -14.111 1.00 94.75 108 LEU A N 1
ATOM 823 C CA . LEU A 1 108 ? -1.333 0.988 -14.392 1.00 94.75 108 LEU A CA 1
ATOM 824 C C . LEU A 1 108 ? -1.107 0.489 -15.822 1.00 94.75 108 LEU A C 1
ATOM 826 O O . LEU A 1 108 ? -1.440 -0.652 -16.138 1.00 94.75 108 LEU A O 1
ATOM 830 N N . LEU A 1 109 ? -0.543 1.341 -16.672 1.00 93.94 109 LEU A N 1
ATOM 831 C CA . LEU A 1 109 ? -0.042 0.960 -17.987 1.00 93.94 109 LEU A CA 1
ATOM 832 C C . LEU A 1 109 ? 1.469 0.777 -17.895 1.00 93.94 109 LEU A C 1
ATOM 834 O O . LEU A 1 109 ? 2.178 1.697 -17.488 1.00 93.94 109 LEU A O 1
ATOM 838 N N . ILE A 1 110 ? 1.930 -0.392 -18.319 1.00 94.62 110 ILE A N 1
ATOM 839 C CA . ILE A 1 110 ? 3.343 -0.707 -18.495 1.00 94.62 110 ILE A CA 1
ATOM 840 C C . ILE A 1 110 ? 3.561 -0.941 -19.985 1.00 94.62 110 ILE A C 1
ATOM 842 O O . ILE A 1 110 ? 2.822 -1.709 -20.606 1.00 94.62 110 ILE A O 1
ATOM 846 N N . CYS A 1 111 ? 4.533 -0.252 -20.569 1.00 94.19 111 CYS A N 1
ATOM 847 C CA . CYS A 1 111 ? 4.904 -0.410 -21.968 1.00 94.19 111 CYS A CA 1
ATOM 848 C C . CYS A 1 111 ? 6.422 -0.556 -22.070 1.00 94.19 111 CYS A C 1
ATOM 850 O O . CYS A 1 111 ? 7.150 0.173 -21.411 1.00 94.19 111 CYS A O 1
ATOM 852 N N . ASP A 1 112 ? 6.871 -1.514 -22.874 1.00 94.75 112 ASP A N 1
ATOM 853 C CA . ASP A 1 112 ? 8.259 -1.974 -22.955 1.00 94.75 112 ASP A CA 1
ATOM 854 C C . ASP A 1 112 ? 8.670 -2.128 -24.427 1.00 94.75 112 ASP A C 1
ATOM 856 O O . ASP A 1 112 ? 7.811 -2.355 -25.300 1.00 94.75 112 ASP A O 1
ATOM 860 N N . MET A 1 113 ? 9.959 -1.962 -24.734 1.00 92.44 113 MET A N 1
ATOM 861 C CA . MET A 1 113 ? 10.447 -2.003 -26.104 1.00 92.44 113 MET A CA 1
ATOM 862 C C . MET A 1 113 ? 10.743 -3.444 -26.527 1.00 92.44 113 MET A C 1
ATOM 864 O O . MET A 1 113 ? 11.614 -4.147 -26.022 1.00 92.44 113 MET A O 1
ATOM 868 N N . ARG A 1 114 ? 10.067 -3.889 -27.588 1.00 92.75 114 ARG A N 1
ATOM 869 C CA . ARG A 1 114 ? 10.316 -5.220 -28.157 1.00 92.75 114 ARG A CA 1
ATOM 870 C C . ARG A 1 114 ? 11.772 -5.364 -28.602 1.00 92.75 114 ARG A C 1
ATOM 872 O O . ARG A 1 114 ? 12.225 -4.628 -29.475 1.00 92.75 114 ARG A O 1
ATOM 879 N N . GLY A 1 115 ? 12.448 -6.391 -28.089 1.00 93.50 115 GLY A N 1
ATOM 880 C CA . GLY A 1 115 ? 13.804 -6.735 -28.514 1.00 93.50 115 GLY A CA 1
ATOM 881 C C . GLY A 1 115 ? 14.865 -5.739 -28.046 1.00 93.50 115 GLY A C 1
ATOM 882 O O . GLY A 1 115 ? 15.874 -5.580 -28.730 1.00 93.50 115 GLY A O 1
ATOM 883 N N . PHE A 1 116 ? 14.658 -5.086 -26.900 1.00 93.94 116 PHE A N 1
ATOM 884 C CA . PHE A 1 116 ? 15.602 -4.107 -26.372 1.00 93.94 116 PHE A CA 1
ATOM 885 C C . PHE A 1 116 ? 16.995 -4.686 -26.091 1.00 93.94 116 PHE A C 1
ATOM 887 O O . PHE A 1 116 ? 17.990 -4.078 -26.471 1.00 93.94 116 PHE A O 1
ATOM 894 N N . THR A 1 117 ? 17.102 -5.887 -25.508 1.00 92.50 117 THR A N 1
ATOM 895 C CA . THR A 1 117 ? 18.416 -6.477 -25.182 1.00 92.50 117 THR A CA 1
ATOM 896 C C . THR A 1 117 ? 19.302 -6.684 -26.421 1.00 92.50 117 THR A C 1
ATOM 898 O O . THR A 1 117 ? 20.392 -6.114 -26.445 1.00 92.50 117 THR A O 1
ATOM 901 N N . PRO A 1 118 ? 18.853 -7.373 -27.496 1.00 95.75 118 PRO A N 1
ATOM 902 C CA . PRO A 1 118 ? 19.646 -7.465 -28.727 1.00 95.75 118 PRO A CA 1
ATOM 903 C C . PRO A 1 118 ? 19.963 -6.106 -29.366 1.00 95.75 118 PRO A C 1
ATOM 905 O O . PRO A 1 118 ? 21.000 -5.938 -30.011 1.00 95.75 118 PRO A O 1
ATOM 908 N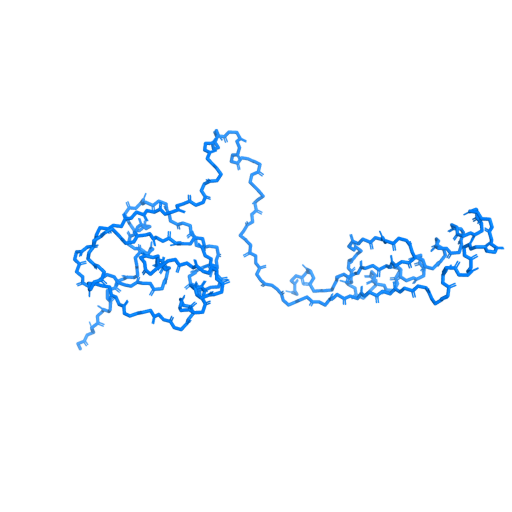 N . PHE A 1 119 ? 19.066 -5.128 -29.218 1.00 94.38 119 PHE A N 1
ATOM 909 C CA . PHE A 1 119 ? 19.270 -3.778 -29.731 1.00 94.38 119 PHE A CA 1
ATOM 910 C C . PHE A 1 119 ? 20.419 -3.068 -28.998 1.00 94.38 119 PHE A C 1
ATOM 912 O O . PHE A 1 119 ? 21.337 -2.583 -29.655 1.00 94.38 119 PHE A O 1
ATOM 919 N N . VAL A 1 120 ? 20.439 -3.089 -27.663 1.00 95.69 120 VAL A N 1
ATOM 920 C CA . VAL A 1 120 ? 21.518 -2.488 -26.858 1.00 95.69 120 VAL A CA 1
ATOM 921 C C . VAL A 1 120 ? 22.866 -3.160 -27.116 1.00 95.69 120 VAL A C 1
ATOM 923 O O . VAL A 1 120 ? 23.886 -2.481 -27.168 1.00 95.69 120 VAL A O 1
ATOM 926 N N . GLU A 1 121 ? 22.888 -4.477 -27.323 1.00 96.12 121 GLU A N 1
ATOM 927 C CA . GLU A 1 121 ? 24.123 -5.220 -27.616 1.00 96.12 121 GLU A CA 1
ATOM 928 C C . GLU A 1 121 ? 24.742 -4.861 -28.976 1.00 96.12 121 GLU A C 1
ATOM 930 O O . GLU A 1 121 ? 25.943 -5.044 -29.179 1.00 96.12 121 GLU A O 1
ATOM 935 N N . SER A 1 122 ? 23.935 -4.355 -29.911 1.00 96.56 122 SER A N 1
ATOM 936 C CA . SER A 1 122 ? 24.346 -4.068 -31.290 1.00 96.56 122 SER A CA 1
ATOM 937 C C . SER A 1 122 ? 24.491 -2.577 -31.612 1.00 96.56 122 SER A C 1
ATOM 939 O O . SER A 1 122 ? 24.903 -2.245 -32.723 1.00 96.56 122 SER A O 1
ATOM 941 N N . HIS A 1 123 ? 24.188 -1.682 -30.666 1.00 95.94 123 HIS A N 1
ATOM 942 C CA . HIS A 1 123 ? 24.175 -0.231 -30.874 1.00 95.94 123 HIS A CA 1
ATOM 943 C C . HIS A 1 123 ? 25.021 0.513 -29.841 1.00 95.94 123 HIS A C 1
ATOM 945 O O . HIS A 1 123 ? 25.311 0.019 -28.752 1.00 95.94 123 HIS A O 1
ATOM 951 N N . THR A 1 124 ? 25.428 1.738 -30.180 1.00 97.31 124 THR A N 1
ATOM 952 C CA . THR A 1 124 ? 26.148 2.589 -29.230 1.00 97.31 124 THR A CA 1
ATOM 953 C C . THR A 1 124 ? 25.198 3.151 -28.175 1.00 97.31 124 THR A C 1
ATOM 955 O O . THR A 1 124 ? 24.001 3.304 -28.413 1.00 97.31 124 THR A O 1
ATOM 958 N N . ALA A 1 125 ? 25.731 3.536 -27.012 1.00 95.19 125 ALA A N 1
ATOM 959 C CA . ALA A 1 125 ? 24.927 4.162 -25.961 1.00 95.19 125 ALA A CA 1
ATOM 960 C C . ALA A 1 125 ? 24.197 5.431 -26.445 1.00 95.19 125 ALA A C 1
ATOM 962 O O . ALA A 1 125 ? 23.067 5.679 -26.031 1.00 95.19 125 ALA A O 1
ATOM 963 N N . PHE A 1 126 ? 24.810 6.209 -27.346 1.00 96.81 126 PHE A N 1
ATOM 964 C CA . PHE A 1 126 ? 24.175 7.393 -27.930 1.00 96.81 126 PHE A CA 1
ATOM 965 C C . PHE A 1 126 ? 22.970 7.030 -28.804 1.00 96.81 126 PHE A C 1
ATOM 967 O O . PHE A 1 126 ? 21.927 7.669 -28.686 1.00 96.81 126 PHE A O 1
ATOM 974 N N . ASP A 1 127 ? 23.084 5.985 -29.628 1.00 95.94 127 ASP A N 1
ATOM 975 C CA . ASP A 1 127 ? 21.982 5.520 -30.480 1.00 95.94 127 ASP A CA 1
ATOM 976 C C . ASP A 1 127 ? 20.829 4.944 -29.650 1.00 95.94 127 ASP A C 1
ATOM 978 O O . ASP A 1 127 ? 19.657 5.191 -29.942 1.00 95.94 127 ASP A O 1
ATOM 982 N N . VAL A 1 128 ? 21.160 4.212 -28.581 1.00 95.62 128 VAL A N 1
ATOM 983 C CA . VAL A 1 128 ? 20.179 3.662 -27.639 1.00 95.62 128 VAL A CA 1
ATOM 984 C C . VAL A 1 128 ? 19.385 4.784 -26.976 1.00 95.62 128 VAL A C 1
ATOM 986 O O . VAL A 1 128 ? 18.158 4.771 -27.030 1.00 95.62 128 VAL A O 1
ATOM 989 N N . VAL A 1 129 ? 20.067 5.778 -26.396 1.00 94.94 129 VAL A N 1
ATOM 990 C CA . VAL A 1 129 ? 19.409 6.921 -25.743 1.00 94.94 129 VAL A CA 1
ATOM 991 C C . VAL A 1 129 ? 18.552 7.698 -26.739 1.00 94.94 129 VAL A C 1
ATOM 993 O O . VAL A 1 129 ? 17.401 7.995 -26.439 1.00 94.94 129 VAL A O 1
ATOM 996 N N . HIS A 1 130 ? 19.057 7.945 -27.951 1.00 95.00 130 HIS A N 1
ATOM 997 C CA . HIS A 1 130 ? 18.300 8.649 -28.985 1.00 95.00 130 HIS A CA 1
ATOM 998 C C . HIS A 1 130 ? 16.965 7.964 -29.317 1.00 95.00 130 HIS A C 1
ATOM 1000 O O . HIS A 1 130 ? 15.939 8.629 -29.470 1.00 95.00 130 HIS A O 1
ATOM 1006 N N . ILE A 1 131 ? 16.965 6.634 -29.434 1.00 94.56 131 ILE A N 1
ATOM 1007 C CA . ILE A 1 131 ? 15.747 5.873 -29.728 1.00 94.56 131 ILE A CA 1
ATOM 1008 C C . ILE A 1 131 ? 14.795 5.859 -28.528 1.00 94.56 131 ILE A C 1
ATOM 1010 O O . ILE A 1 131 ? 13.587 6.026 -28.721 1.00 94.56 131 ILE A O 1
ATOM 1014 N N . LEU A 1 132 ? 15.322 5.710 -27.310 1.00 94.38 132 LEU A N 1
ATOM 1015 C CA . LEU A 1 132 ? 14.525 5.756 -26.084 1.00 94.38 132 LEU A CA 1
ATOM 1016 C C . LEU A 1 132 ? 13.836 7.109 -25.903 1.00 94.38 132 LEU A C 1
ATOM 1018 O O . LEU A 1 132 ? 12.621 7.136 -25.718 1.00 94.38 132 LEU A O 1
ATOM 1022 N N . ASP A 1 133 ? 14.565 8.218 -26.044 1.00 93.81 133 ASP A N 1
ATOM 1023 C CA . ASP A 1 133 ? 14.006 9.571 -25.933 1.00 93.81 133 ASP A CA 1
ATOM 1024 C C . ASP A 1 133 ? 12.844 9.757 -26.913 1.00 93.81 133 ASP A C 1
ATOM 1026 O O . ASP A 1 133 ? 11.750 10.181 -26.542 1.00 93.81 133 ASP A O 1
ATOM 1030 N N . ARG A 1 134 ? 13.027 9.315 -28.161 1.00 93.88 134 ARG A N 1
ATOM 1031 C CA . ARG A 1 134 ? 11.998 9.433 -29.197 1.00 93.88 134 ARG A CA 1
ATOM 1032 C C . ARG A 1 134 ? 10.753 8.588 -28.904 1.00 93.88 134 ARG A C 1
ATOM 1034 O O . ARG A 1 134 ? 9.636 9.000 -29.227 1.00 93.88 134 ARG A O 1
ATOM 1041 N N . MET A 1 135 ? 10.928 7.401 -28.323 1.00 92.69 135 MET A N 1
ATOM 1042 C CA . MET A 1 135 ? 9.820 6.554 -27.873 1.00 92.69 135 MET A CA 1
ATOM 1043 C C . MET A 1 135 ? 9.090 7.189 -26.685 1.00 92.69 135 MET A C 1
ATOM 1045 O O . MET A 1 135 ? 7.858 7.249 -26.684 1.00 92.69 135 MET A O 1
ATOM 1049 N N . PHE A 1 136 ? 9.830 7.671 -25.687 1.00 93.75 136 PHE A N 1
ATOM 1050 C CA . PHE A 1 136 ? 9.270 8.272 -24.482 1.00 93.75 136 PHE A CA 1
ATOM 1051 C C . PHE A 1 136 ? 8.534 9.576 -24.761 1.00 93.75 136 PHE A C 1
ATOM 1053 O O . PHE A 1 136 ? 7.484 9.786 -24.158 1.00 93.75 136 PHE A O 1
ATOM 1060 N N . ASP A 1 137 ? 9.000 10.387 -25.708 1.00 92.50 137 ASP A N 1
ATOM 1061 C CA . ASP A 1 137 ? 8.289 11.584 -26.157 1.00 92.50 137 ASP A CA 1
ATOM 1062 C C . ASP A 1 137 ? 6.944 11.218 -26.796 1.00 92.50 137 ASP A C 1
ATOM 1064 O O . ASP A 1 137 ? 5.893 11.716 -26.387 1.00 92.50 137 ASP A O 1
ATOM 1068 N N . SER A 1 138 ? 6.956 10.275 -27.747 1.00 92.56 138 SER A N 1
ATOM 1069 C CA . SER A 1 138 ? 5.743 9.859 -28.458 1.00 92.56 138 SER A CA 1
ATOM 1070 C C . SER A 1 138 ? 4.706 9.221 -27.530 1.00 92.56 138 SER A C 1
ATOM 1072 O O . SER A 1 138 ? 3.510 9.496 -27.651 1.00 92.56 138 SER A O 1
ATOM 1074 N N . LEU A 1 139 ? 5.142 8.375 -26.595 1.00 92.44 139 LEU A N 1
ATOM 1075 C CA . LEU A 1 139 ? 4.248 7.759 -25.618 1.00 92.44 139 LEU A CA 1
ATOM 1076 C C . LEU A 1 139 ? 3.805 8.777 -24.567 1.00 92.44 139 LEU A C 1
ATOM 1078 O O . LEU A 1 139 ? 2.623 8.837 -24.228 1.00 92.44 139 LEU A O 1
ATOM 1082 N N . GLY A 1 140 ? 4.738 9.581 -24.055 1.00 90.75 140 GLY A N 1
ATOM 1083 C CA . GLY A 1 140 ? 4.506 10.580 -23.018 1.00 90.75 140 GLY A CA 1
ATOM 1084 C C . GLY A 1 140 ? 3.402 11.558 -23.397 1.00 90.75 140 GLY A C 1
ATOM 1085 O O . GLY A 1 140 ? 2.490 11.771 -22.600 1.00 90.75 140 GLY A O 1
ATOM 1086 N N . GLU A 1 141 ? 3.422 12.073 -24.627 1.00 92.12 141 GLU A N 1
ATOM 1087 C CA . GLU A 1 141 ? 2.370 12.952 -25.144 1.00 92.12 141 GLU A CA 1
ATOM 1088 C C . GLU A 1 141 ? 0.994 12.269 -25.124 1.00 92.12 141 GLU A C 1
ATOM 1090 O O . GLU A 1 141 ? 0.042 12.795 -2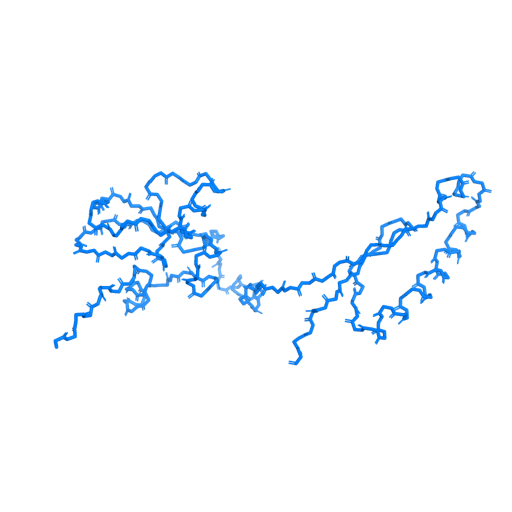4.539 1.00 92.12 141 GLU A O 1
ATOM 1095 N N . ALA A 1 142 ? 0.892 11.058 -25.682 1.00 93.19 142 ALA A N 1
ATOM 1096 C CA . ALA A 1 142 ? -0.359 10.304 -25.714 1.00 93.19 142 ALA A CA 1
ATOM 1097 C C . ALA A 1 142 ? -0.900 10.016 -24.303 1.00 93.19 142 ALA A C 1
ATOM 1099 O O . ALA A 1 142 ? -2.104 10.123 -24.057 1.00 93.19 142 ALA A O 1
ATOM 1100 N N . ILE A 1 143 ? -0.021 9.686 -23.357 1.00 93.31 143 ILE A N 1
ATOM 1101 C CA . ILE A 1 143 ? -0.386 9.422 -21.964 1.00 93.31 143 ILE A CA 1
ATOM 1102 C C . ILE A 1 143 ? -0.941 10.682 -21.294 1.00 93.31 143 ILE A C 1
ATOM 1104 O O . ILE A 1 143 ? -1.998 10.620 -20.662 1.00 93.31 143 ILE A O 1
ATOM 1108 N N . LEU A 1 144 ? -0.255 11.818 -21.442 1.00 91.12 144 LEU A N 1
ATOM 1109 C CA . LEU A 1 144 ? -0.645 13.080 -20.811 1.00 91.12 144 LEU A CA 1
ATOM 1110 C C . LEU A 1 144 ? -1.980 13.601 -21.357 1.00 91.12 144 LEU A C 1
ATOM 1112 O O . LEU A 1 144 ? -2.836 14.010 -20.571 1.00 91.12 144 LEU A O 1
ATOM 1116 N N . ILE A 1 145 ? -2.198 13.527 -22.676 1.00 93.56 145 ILE A N 1
ATOM 1117 C CA . ILE A 1 145 ? -3.459 13.944 -23.319 1.00 93.56 145 ILE A CA 1
ATOM 1118 C C . ILE A 1 145 ? -4.647 13.113 -22.814 1.00 93.56 145 ILE A C 1
ATOM 1120 O O . ILE A 1 145 ? -5.748 13.638 -22.659 1.00 93.56 145 ILE A O 1
ATOM 1124 N N . ASN A 1 146 ? -4.428 11.838 -22.488 1.00 91.88 146 ASN A N 1
ATOM 1125 C CA . ASN A 1 146 ? -5.458 10.949 -21.942 1.00 91.88 146 ASN A CA 1
ATOM 1126 C C . ASN A 1 146 ? -5.558 10.995 -20.403 1.00 91.88 146 ASN A C 1
ATOM 1128 O O . ASN A 1 146 ? -6.153 10.109 -19.788 1.00 91.88 146 ASN A O 1
ATOM 1132 N N . GLY A 1 147 ? -4.981 12.013 -19.755 1.00 90.94 147 GLY A N 1
ATOM 1133 C CA . GLY A 1 147 ? -5.085 12.214 -18.307 1.00 90.94 147 GLY A CA 1
ATOM 1134 C C . GLY A 1 147 ? -4.258 11.237 -17.467 1.00 90.94 147 GLY A C 1
ATOM 1135 O O . GLY A 1 147 ? -4.482 11.123 -16.259 1.00 90.94 147 GLY A O 1
ATOM 1136 N N . GLY A 1 148 ? -3.311 10.534 -18.087 1.00 92.19 148 GLY A N 1
ATOM 1137 C CA . GLY A 1 148 ? -2.335 9.707 -17.394 1.00 92.19 148 GLY A CA 1
ATOM 1138 C C . GLY A 1 148 ? -1.204 10.539 -16.800 1.00 92.19 148 GLY A C 1
ATOM 1139 O O . GLY A 1 148 ? -0.887 11.633 -17.266 1.00 92.19 148 GLY A O 1
ATOM 1140 N N . ALA A 1 149 ? -0.571 10.006 -15.762 1.00 91.56 149 ALA A N 1
ATOM 1141 C CA . ALA A 1 149 ? 0.633 10.564 -15.171 1.00 91.56 149 ALA A CA 1
ATOM 1142 C C . ALA A 1 149 ? 1.815 9.614 -15.334 1.00 91.56 149 ALA A C 1
ATOM 1144 O O . ALA A 1 149 ? 1.704 8.391 -15.200 1.00 91.56 149 ALA A O 1
ATOM 1145 N N . ILE A 1 150 ? 2.968 10.221 -15.587 1.00 90.94 150 ILE A N 1
ATOM 1146 C CA . ILE A 1 150 ? 4.259 9.555 -15.660 1.00 90.94 150 ILE A CA 1
ATOM 1147 C C . ILE A 1 150 ? 4.700 9.164 -14.251 1.00 90.94 150 ILE A C 1
ATOM 1149 O O . ILE A 1 150 ? 5.008 10.042 -13.453 1.00 90.94 150 ILE A O 1
ATOM 1153 N N . TYR A 1 151 ? 4.685 7.861 -13.939 1.00 90.31 151 TYR A N 1
ATOM 1154 C CA . TYR A 1 151 ? 5.104 7.362 -12.627 1.00 90.31 151 TYR A CA 1
ATOM 1155 C C . TYR A 1 151 ? 6.615 7.134 -12.582 1.00 90.31 151 TYR A C 1
ATOM 1157 O O . TYR A 1 151 ? 7.292 7.707 -11.733 1.00 90.31 151 TYR A O 1
ATOM 1165 N N . GLN A 1 152 ? 7.150 6.346 -13.520 1.00 91.81 152 GLN A N 1
ATOM 1166 C CA . GLN A 1 152 ? 8.588 6.078 -13.609 1.00 91.81 152 GLN A CA 1
ATOM 1167 C C . GLN A 1 152 ? 9.022 5.616 -15.007 1.00 91.81 152 GLN A C 1
ATOM 1169 O O . GLN A 1 152 ? 8.191 5.227 -15.834 1.00 91.81 152 GLN A O 1
ATOM 1174 N N . TYR A 1 153 ? 10.332 5.652 -15.239 1.00 90.88 153 TYR A N 1
ATOM 1175 C CA . TYR A 1 153 ? 11.020 5.018 -16.365 1.00 90.88 153 TYR A CA 1
ATOM 1176 C C . TYR A 1 153 ? 11.985 3.968 -15.807 1.00 90.88 153 TYR A C 1
ATOM 1178 O O . TYR A 1 153 ? 12.667 4.247 -14.817 1.00 90.88 153 TYR A O 1
ATOM 1186 N N . VAL A 1 154 ? 12.041 2.782 -16.410 1.00 88.81 154 VAL A N 1
ATOM 1187 C CA . VAL A 1 154 ? 12.945 1.697 -15.996 1.00 88.81 154 VAL A CA 1
ATOM 1188 C C . VAL A 1 154 ? 13.555 1.062 -17.237 1.00 88.81 154 VAL A C 1
ATOM 1190 O O . VAL A 1 154 ? 12.905 0.270 -17.902 1.00 88.81 154 VAL A O 1
ATOM 1193 N N . GLY A 1 155 ? 14.807 1.397 -17.552 1.00 87.69 155 GLY A N 1
ATOM 1194 C CA . GLY A 1 155 ? 15.423 0.926 -18.795 1.00 87.69 155 GLY A CA 1
ATOM 1195 C C . GLY A 1 155 ? 14.653 1.446 -20.012 1.00 87.69 155 GLY A C 1
ATOM 1196 O O . GLY A 1 155 ? 14.543 2.657 -20.189 1.00 87.69 155 GLY A O 1
ATOM 1197 N N . ASP A 1 156 ? 14.116 0.534 -20.815 1.00 92.50 156 ASP A N 1
ATOM 1198 C CA . ASP A 1 156 ? 13.235 0.789 -21.959 1.00 92.50 156 ASP A CA 1
ATOM 1199 C C . ASP A 1 156 ? 11.736 0.772 -21.620 1.00 92.50 156 ASP A C 1
ATOM 1201 O O . ASP A 1 156 ? 10.890 1.044 -22.476 1.00 92.50 156 ASP A O 1
ATOM 1205 N N . GLU A 1 157 ? 11.405 0.511 -20.357 1.00 94.00 157 GLU A N 1
ATOM 1206 C CA . GLU A 1 157 ? 10.041 0.486 -19.863 1.00 94.00 157 GLU A CA 1
ATOM 1207 C C . GLU A 1 157 ? 9.561 1.877 -19.432 1.00 94.00 157 GLU A C 1
ATOM 1209 O O . GLU A 1 157 ? 10.237 2.652 -18.740 1.00 94.00 157 GLU A O 1
ATOM 1214 N N . ILE A 1 158 ? 8.308 2.154 -19.772 1.00 93.50 158 ILE A N 1
ATOM 1215 C CA . ILE A 1 158 ? 7.557 3.333 -19.391 1.00 93.50 158 ILE A CA 1
ATOM 1216 C C . ILE A 1 158 ? 6.307 2.931 -18.579 1.00 93.50 158 ILE A C 1
ATOM 1218 O O . ILE A 1 158 ? 5.390 2.281 -19.081 1.00 93.50 158 ILE A O 1
ATOM 1222 N N . SER A 1 159 ? 6.249 3.351 -17.308 1.00 94.12 159 SER A N 1
ATOM 1223 C CA . SER A 1 159 ? 5.204 2.963 -16.339 1.00 94.12 159 SER A CA 1
ATOM 1224 C C . SER A 1 159 ? 4.298 4.142 -15.955 1.00 94.12 159 SER A C 1
ATOM 1226 O O . SER A 1 159 ? 4.798 5.199 -15.550 1.00 94.12 159 SER A O 1
ATOM 1228 N N . ARG A 1 160 ? 2.970 4.015 -16.093 1.00 94.00 160 ARG A N 1
ATOM 1229 C CA . ARG A 1 160 ? 2.008 5.141 -16.052 1.00 94.00 160 ARG A CA 1
ATOM 1230 C C . ARG A 1 160 ? 0.737 4.856 -15.276 1.00 94.00 160 ARG A C 1
ATOM 1232 O O . ARG A 1 160 ? 0.175 3.776 -15.387 1.00 94.00 160 ARG A O 1
ATOM 1239 N N . LEU A 1 161 ? 0.237 5.867 -14.572 1.00 94.31 161 LEU A N 1
ATOM 1240 C CA . LEU A 1 161 ? -0.976 5.774 -13.763 1.00 94.31 161 LEU A CA 1
ATOM 1241 C C . LEU A 1 161 ? -2.104 6.616 -14.355 1.00 94.31 161 LEU A C 1
ATOM 1243 O O . LEU A 1 161 ? -1.902 7.781 -14.689 1.00 94.31 161 LEU A O 1
ATOM 1247 N N . PHE A 1 162 ? -3.308 6.058 -14.400 1.00 93.50 162 PHE A N 1
ATOM 1248 C CA . PHE A 1 162 ? -4.542 6.763 -14.747 1.00 93.50 162 PHE A CA 1
ATOM 1249 C C . PHE A 1 162 ? -5.509 6.739 -13.557 1.00 93.50 162 PHE A C 1
ATOM 1251 O O . PHE A 1 162 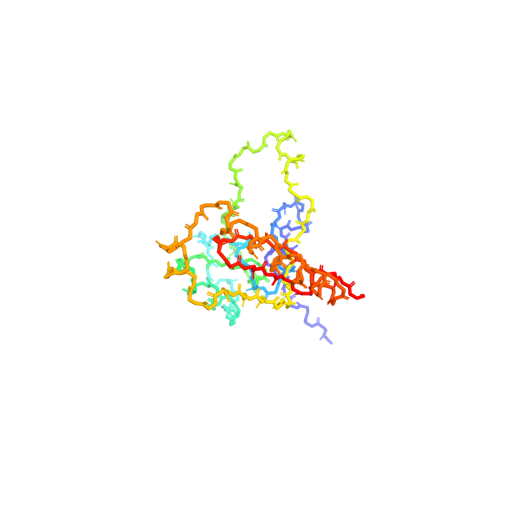? -5.471 5.817 -12.742 1.00 93.50 162 PHE A O 1
ATOM 1258 N N . GLY A 1 163 ? -6.372 7.757 -13.453 1.00 89.00 163 GLY A N 1
ATOM 1259 C CA . GLY A 1 163 ? -7.340 7.888 -12.349 1.00 89.00 163 GLY A CA 1
ATOM 1260 C C . GLY A 1 163 ? -6.832 8.662 -11.121 1.00 89.00 163 GLY A C 1
ATOM 1261 O O . GLY A 1 163 ? -7.431 8.597 -10.050 1.00 89.00 163 GLY A O 1
ATOM 1262 N N . LEU A 1 164 ? -5.730 9.417 -11.246 1.00 82.75 164 LEU A N 1
ATOM 1263 C CA . LEU A 1 164 ? -5.157 10.188 -10.129 1.00 82.75 164 LEU A CA 1
ATOM 1264 C C . LEU A 1 164 ? -5.928 11.471 -9.784 1.00 82.75 164 LEU A C 1
ATOM 1266 O O . LEU A 1 164 ? -5.824 11.963 -8.659 1.00 82.75 164 LEU A O 1
ATOM 1270 N N . ARG A 1 165 ? -6.689 12.034 -10.724 1.00 73.12 165 ARG A N 1
ATOM 1271 C CA . ARG A 1 165 ? -7.514 13.229 -10.495 1.00 73.12 165 ARG A CA 1
ATOM 1272 C C . ARG A 1 165 ? -8.948 12.797 -10.201 1.00 73.12 165 ARG A C 1
ATOM 1274 O O . ARG A 1 165 ? -9.477 11.933 -10.891 1.00 73.12 165 ARG A O 1
ATOM 1281 N N . SER A 1 166 ? -9.554 13.387 -9.174 1.00 60.06 166 SER A N 1
ATOM 1282 C CA . SER A 1 166 ? -10.997 13.270 -8.952 1.00 60.06 166 SER A CA 1
ATOM 1283 C C . SER A 1 166 ? -11.712 14.004 -10.089 1.00 60.06 166 SER A C 1
ATOM 1285 O O . SER A 1 166 ? -11.310 15.127 -10.399 1.00 60.06 166 SER A O 1
ATOM 1287 N N . ALA A 1 167 ? -12.703 13.365 -10.716 1.00 48.50 167 ALA A N 1
ATOM 1288 C CA . ALA A 1 167 ? -13.606 14.030 -11.656 1.00 48.50 167 ALA A CA 1
ATOM 1289 C C . ALA A 1 167 ? -14.414 15.139 -10.965 1.00 48.50 167 ALA A C 1
ATOM 1291 O O . ALA A 1 167 ? -14.705 14.978 -9.754 1.00 48.50 167 ALA A O 1
#

Radius of gyration: 24.73 Å; chains: 1; bounding box: 65×33×62 Å